Protein AF-A0AAV9J5D5-F1 (afdb_monomer_lite)

Foldseek 3Di:
DDDPDDDDDDPPDPVPVVVCVCPDPPNDDPPDPVCVVVCVVVVVDDDDPDPDPDPDDD

Sequence (58 aa):
MNPRTSFLASPDYNWAEKAKRRKTTGTGRMRSLKLVPRKFKNGFQTGAPKGSRGPASA

Structure (mmCIF, N/CA/C/O backbone):
data_AF-A0AAV9J5D5-F1
#
_entry.id   AF-A0AAV9J5D5-F1
#
loop_
_atom_site.group_PDB
_atom_site.id
_atom_site.type_symbol
_atom_site.label_atom_id
_atom_site.label_alt_id
_atom_site.label_comp_id
_atom_site.label_asym_id
_atom_site.label_entity_id
_atom_site.label_seq_id
_atom_site.pdbx_PDB_ins_code
_atom_site.Cartn_x
_atom_site.Cartn_y
_atom_site.Cartn_z
_atom_site.occupancy
_atom_site.B_iso_or_equiv
_atom_site.auth_seq_id
_atom_site.auth_comp_id
_atom_site.auth_asym_id
_atom_site.auth_atom_id
_atom_site.pdbx_PDB_model_num
ATOM 1 N N . MET A 1 1 ? 38.753 -12.273 8.655 1.00 44.34 1 MET A N 1
ATOM 2 C CA . MET A 1 1 ? 37.316 -12.006 8.876 1.00 44.34 1 MET A CA 1
ATOM 3 C C . MET A 1 1 ? 36.729 -11.409 7.614 1.00 44.34 1 MET A C 1
ATOM 5 O O . MET A 1 1 ? 37.160 -10.337 7.223 1.00 44.34 1 MET A O 1
ATOM 9 N N . ASN A 1 2 ? 35.801 -12.103 6.962 1.00 47.69 2 ASN A N 1
ATOM 10 C CA . ASN A 1 2 ? 35.119 -11.595 5.775 1.00 47.69 2 ASN A CA 1
ATOM 11 C C . ASN A 1 2 ? 33.612 -11.723 6.029 1.00 47.69 2 ASN A C 1
ATOM 13 O O . ASN A 1 2 ? 33.126 -12.858 6.101 1.00 47.69 2 ASN A O 1
ATOM 17 N N . PRO A 1 3 ? 32.863 -10.630 6.248 1.00 53.28 3 PRO A N 1
ATOM 18 C CA . PRO A 1 3 ? 31.436 -10.750 6.460 1.00 53.28 3 PRO A CA 1
ATOM 19 C C . PRO A 1 3 ? 30.772 -11.017 5.107 1.00 53.28 3 PRO A C 1
ATOM 21 O O . PRO A 1 3 ? 30.593 -10.123 4.284 1.00 53.28 3 PRO A O 1
ATOM 24 N N . ARG A 1 4 ? 30.385 -12.277 4.879 1.00 54.06 4 ARG A N 1
ATOM 25 C CA . ARG A 1 4 ? 29.311 -12.590 3.937 1.00 54.06 4 ARG A CA 1
ATOM 26 C C . ARG A 1 4 ? 28.036 -11.916 4.444 1.00 54.06 4 ARG A C 1
ATOM 28 O O . ARG A 1 4 ? 27.353 -12.461 5.306 1.00 54.06 4 ARG A O 1
ATOM 35 N N . THR A 1 5 ? 27.676 -10.781 3.867 1.00 52.28 5 THR A N 1
ATOM 36 C CA . THR A 1 5 ? 26.299 -10.285 3.891 1.00 52.28 5 THR A CA 1
ATOM 37 C C . THR A 1 5 ? 25.815 -10.135 2.457 1.00 52.28 5 THR A C 1
ATOM 39 O O . THR A 1 5 ? 25.836 -9.082 1.833 1.00 52.28 5 THR A O 1
ATOM 42 N N . SER A 1 6 ? 25.368 -11.256 1.907 1.00 53.22 6 SER A N 1
ATOM 43 C CA . SER A 1 6 ? 24.485 -11.286 0.752 1.00 53.22 6 SER A CA 1
ATOM 44 C C . SER A 1 6 ? 23.119 -10.715 1.143 1.00 53.22 6 SER A C 1
ATOM 46 O O . SER A 1 6 ? 22.308 -11.430 1.722 1.00 53.22 6 SER A O 1
ATOM 48 N N . PHE A 1 7 ? 22.842 -9.461 0.783 1.00 49.19 7 PHE A N 1
ATOM 49 C CA . PHE A 1 7 ? 21.477 -8.969 0.591 1.00 49.19 7 PHE A CA 1
ATOM 50 C C . PHE A 1 7 ? 21.422 -8.109 -0.677 1.00 49.19 7 PHE A C 1
ATOM 52 O O . PHE A 1 7 ? 21.757 -6.935 -0.678 1.00 49.19 7 PHE A O 1
ATOM 59 N N . LEU A 1 8 ? 21.011 -8.767 -1.765 1.00 56.38 8 LEU A N 1
ATOM 60 C CA . LEU A 1 8 ? 20.315 -8.220 -2.933 1.00 56.38 8 LEU A CA 1
ATOM 61 C C . LEU A 1 8 ? 20.878 -6.927 -3.541 1.00 56.38 8 LEU A C 1
ATOM 63 O O . LEU A 1 8 ? 20.460 -5.813 -3.241 1.00 56.38 8 LEU A O 1
ATOM 67 N N . ALA A 1 9 ? 21.733 -7.135 -4.539 1.00 59.16 9 ALA A N 1
ATOM 68 C CA . ALA A 1 9 ? 22.104 -6.149 -5.536 1.00 59.16 9 ALA A CA 1
ATOM 69 C C . ALA A 1 9 ? 20.881 -5.422 -6.134 1.00 59.16 9 ALA A C 1
ATOM 71 O O . ALA A 1 9 ? 20.030 -6.031 -6.795 1.00 59.16 9 ALA A O 1
ATOM 72 N N . SER A 1 10 ? 20.863 -4.099 -5.994 1.00 58.06 10 SER A N 1
ATOM 73 C CA . SER A 1 10 ? 20.369 -3.211 -7.042 1.00 58.06 10 SER A CA 1
ATOM 74 C C . SER A 1 10 ? 21.570 -2.411 -7.532 1.00 58.06 10 SER A C 1
ATOM 76 O O . SER A 1 10 ? 22.125 -1.638 -6.762 1.00 58.06 10 SER A O 1
ATOM 78 N N . PRO A 1 11 ? 22.043 -2.628 -8.767 1.00 60.50 11 PRO A N 1
ATOM 79 C CA . PRO A 1 11 ? 23.036 -1.741 -9.340 1.00 60.50 11 PRO A CA 1
ATOM 80 C C . PRO A 1 11 ? 22.368 -0.372 -9.538 1.00 60.50 11 PRO A C 1
ATOM 82 O O . PRO A 1 11 ? 21.455 -0.231 -10.357 1.00 60.50 11 PRO A O 1
ATOM 85 N N . ASP A 1 12 ? 22.768 0.612 -8.731 1.00 59.06 12 ASP A N 1
ATOM 86 C CA . ASP A 1 12 ? 22.242 1.982 -8.707 1.00 59.06 12 ASP A CA 1
ATOM 87 C C . ASP A 1 12 ? 22.692 2.788 -9.924 1.00 59.06 12 ASP A C 1
ATOM 89 O O . ASP A 1 12 ? 23.236 3.883 -9.834 1.00 59.06 12 ASP A O 1
ATOM 93 N N . TYR A 1 13 ? 22.429 2.256 -11.108 1.00 66.44 13 TYR A N 1
ATOM 94 C CA . TYR A 1 13 ? 22.668 2.974 -12.333 1.00 66.44 13 TYR A CA 1
ATOM 95 C C . TYR A 1 13 ? 21.359 3.532 -12.881 1.00 66.44 13 TYR A C 1
ATOM 97 O O . TYR A 1 13 ? 20.359 2.822 -13.034 1.00 66.44 13 TYR A O 1
ATOM 105 N N . ASN A 1 14 ? 21.351 4.832 -13.168 1.00 70.50 14 ASN A N 1
ATOM 106 C CA . ASN A 1 14 ? 20.174 5.536 -13.686 1.00 70.50 14 ASN A CA 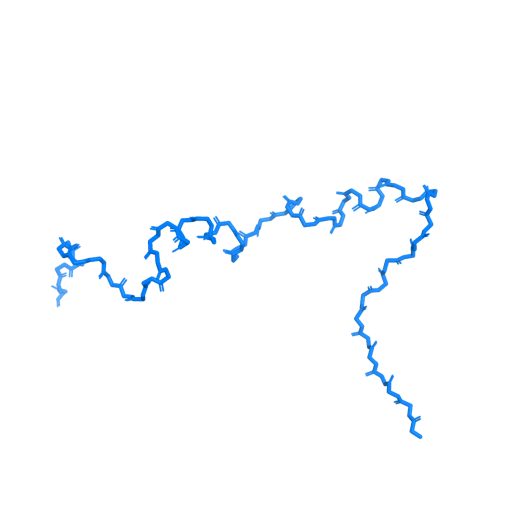1
ATOM 107 C C . ASN A 1 14 ? 19.792 5.105 -15.111 1.00 70.50 14 ASN A C 1
ATOM 109 O O . ASN A 1 14 ? 18.665 5.335 -15.528 1.00 70.50 14 ASN A O 1
ATOM 113 N N . TRP A 1 15 ? 20.662 4.373 -15.813 1.00 76.31 15 TRP A N 1
ATOM 114 C CA . TRP A 1 15 ? 20.345 3.755 -17.105 1.00 76.31 15 TRP A CA 1
ATOM 115 C C . TRP A 1 15 ? 19.395 2.545 -17.007 1.00 76.31 15 TRP A C 1
ATOM 117 O O . TRP A 1 15 ? 18.839 2.113 -18.014 1.00 76.31 15 TRP A O 1
ATOM 127 N N . ALA A 1 16 ? 19.163 1.996 -15.808 1.00 74.19 16 ALA A N 1
ATOM 128 C CA . ALA A 1 16 ? 18.355 0.792 -15.591 1.00 74.19 16 ALA A CA 1
ATOM 129 C C . ALA A 1 16 ? 16.967 1.067 -14.966 1.00 74.19 16 ALA A C 1
ATOM 131 O O . ALA A 1 16 ? 16.434 0.226 -14.235 1.00 74.19 16 ALA A O 1
ATOM 132 N N . GLU A 1 17 ? 16.347 2.222 -15.237 1.00 84.62 17 GLU A N 1
ATOM 133 C CA . GLU A 1 17 ? 15.083 2.665 -14.613 1.00 84.62 17 GL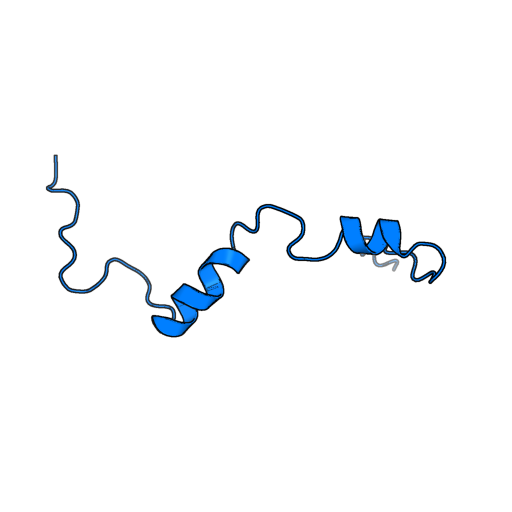U A CA 1
ATOM 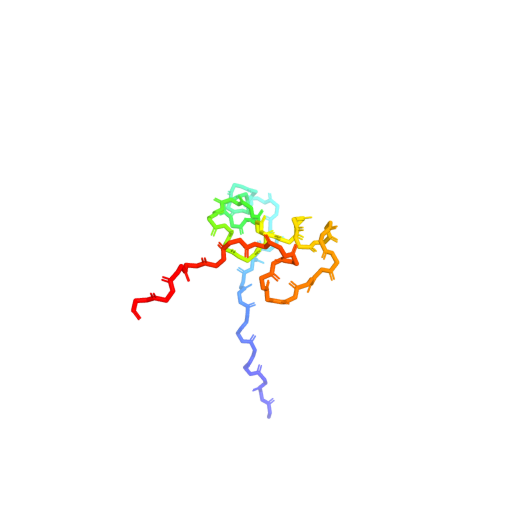134 C C . GLU A 1 17 ? 13.941 1.631 -14.724 1.00 84.62 17 GLU A C 1
ATOM 136 O O . GLU A 1 17 ? 13.231 1.336 -13.757 1.00 84.62 17 GLU A O 1
ATOM 141 N N . LYS A 1 18 ? 13.813 0.980 -15.887 1.00 87.75 18 LYS A N 1
ATOM 142 C CA . LYS A 1 18 ? 12.801 -0.064 -16.126 1.00 87.75 18 LYS A CA 1
ATOM 143 C C . LYS A 1 18 ? 12.991 -1.284 -15.223 1.00 87.75 18 LYS A C 1
ATOM 145 O O . LYS A 1 18 ? 12.008 -1.878 -14.777 1.00 87.75 18 LYS A O 1
ATOM 150 N N . ALA A 1 19 ? 14.238 -1.667 -14.954 1.00 86.56 19 ALA A N 1
ATOM 151 C CA . ALA A 1 19 ? 14.544 -2.782 -14.065 1.00 86.56 19 ALA A CA 1
ATOM 152 C C . ALA A 1 19 ? 14.209 -2.427 -12.609 1.00 86.56 19 ALA A C 1
ATOM 154 O O . ALA A 1 19 ? 13.640 -3.261 -11.904 1.00 86.56 19 ALA A O 1
ATOM 155 N N . LYS A 1 20 ? 14.461 -1.174 -12.200 1.00 85.62 20 LYS A N 1
ATOM 156 C CA . LYS A 1 20 ? 14.065 -0.644 -10.886 1.00 85.62 20 LYS A CA 1
ATOM 157 C C . LYS A 1 20 ? 12.542 -0.720 -10.705 1.00 85.62 20 LYS A C 1
ATOM 159 O O . LYS A 1 20 ? 12.083 -1.383 -9.779 1.00 85.62 20 LYS A O 1
ATOM 164 N N . ARG A 1 21 ? 11.746 -0.203 -11.654 1.00 88.12 21 ARG A N 1
ATOM 165 C CA . ARG A 1 21 ? 10.262 -0.275 -11.626 1.00 88.12 21 ARG A CA 1
ATOM 166 C C . ARG A 1 21 ? 9.691 -1.692 -11.501 1.00 88.12 21 ARG A C 1
ATOM 168 O O . ARG A 1 21 ? 8.613 -1.883 -10.946 1.00 88.12 21 ARG A O 1
ATOM 175 N N . ARG A 1 22 ? 10.383 -2.699 -12.039 1.00 89.19 22 ARG A N 1
ATOM 176 C CA . ARG A 1 22 ? 9.942 -4.102 -11.955 1.00 89.19 22 ARG A CA 1
ATOM 177 C C . ARG A 1 22 ? 10.198 -4.730 -10.586 1.00 89.19 22 ARG A C 1
ATOM 179 O O . ARG A 1 22 ? 9.520 -5.692 -10.242 1.00 89.19 22 ARG A O 1
ATOM 186 N N . LYS A 1 23 ? 11.166 -4.210 -9.831 1.00 85.75 23 LYS A N 1
ATOM 187 C CA . LYS A 1 23 ? 11.593 -4.754 -8.534 1.00 85.75 23 LYS A CA 1
ATOM 188 C C . LYS A 1 23 ? 11.119 -3.930 -7.333 1.00 85.75 23 LYS A C 1
ATOM 190 O O . LYS A 1 23 ? 11.285 -4.381 -6.205 1.00 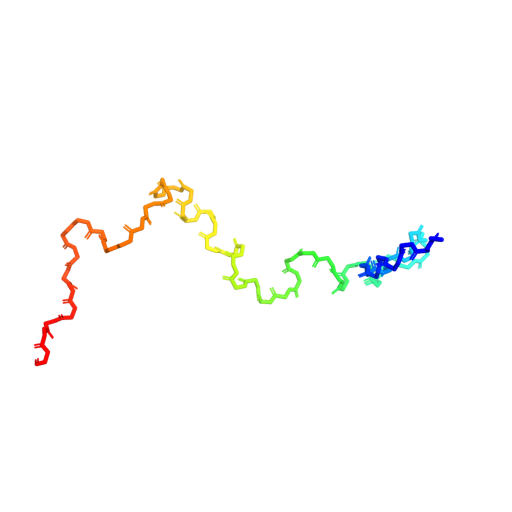85.75 23 LYS A O 1
ATOM 195 N N . THR A 1 24 ? 10.542 -2.748 -7.551 1.00 87.75 24 THR A N 1
ATOM 196 C CA . THR A 1 24 ? 10.058 -1.871 -6.476 1.00 87.75 24 THR A CA 1
ATOM 197 C C . THR A 1 24 ? 8.960 -2.521 -5.633 1.00 87.75 24 THR A C 1
ATOM 199 O O . THR A 1 24 ? 8.170 -3.343 -6.104 1.00 87.75 24 THR A O 1
ATOM 202 N N . THR A 1 25 ? 8.876 -2.122 -4.366 1.00 89.94 25 THR A N 1
ATOM 203 C CA . THR A 1 25 ? 7.792 -2.524 -3.465 1.00 89.94 25 THR A CA 1
ATOM 204 C C . THR A 1 25 ? 6.436 -2.127 -4.053 1.00 89.94 25 THR A C 1
ATOM 206 O O . THR A 1 25 ? 6.275 -1.029 -4.574 1.00 89.94 25 THR A O 1
ATOM 209 N N . GLY A 1 26 ? 5.446 -3.016 -3.962 1.00 89.56 26 GLY A N 1
ATOM 210 C CA . GLY A 1 26 ? 4.092 -2.767 -4.471 1.00 89.56 26 GLY A CA 1
ATOM 211 C C . GLY A 1 26 ? 3.808 -3.316 -5.872 1.00 89.56 26 GLY A C 1
ATOM 212 O O . GLY A 1 26 ? 2.641 -3.500 -6.201 1.00 89.56 26 GLY A O 1
ATOM 213 N N . THR A 1 27 ? 4.824 -3.692 -6.658 1.00 88.00 27 THR A N 1
ATOM 214 C CA . THR A 1 27 ? 4.642 -4.257 -8.015 1.00 88.00 27 THR A CA 1
ATOM 215 C C . THR A 1 27 ? 4.237 -5.745 -8.015 1.00 88.00 27 THR A C 1
ATOM 217 O O . THR A 1 27 ? 4.030 -6.340 -9.070 1.00 88.00 27 THR A O 1
ATOM 220 N N . GLY A 1 28 ? 4.106 -6.364 -6.834 1.00 89.50 28 GLY A N 1
ATOM 221 C CA . GLY A 1 28 ? 3.727 -7.767 -6.648 1.00 89.50 28 GLY A CA 1
ATOM 222 C C . GLY A 1 28 ? 2.679 -7.974 -5.551 1.00 89.50 28 GLY A C 1
ATOM 223 O O . GLY A 1 28 ? 2.192 -7.036 -4.918 1.00 89.50 28 GLY A O 1
ATOM 224 N N . ARG A 1 29 ? 2.319 -9.235 -5.289 1.00 89.62 29 ARG A N 1
ATOM 225 C CA . ARG 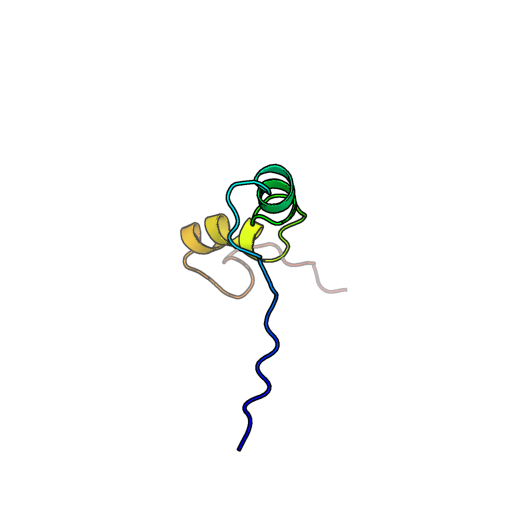A 1 29 ? 1.283 -9.589 -4.306 1.00 89.62 29 ARG A CA 1
ATOM 226 C C . ARG A 1 29 ? 1.810 -9.432 -2.873 1.00 89.62 29 ARG A C 1
ATOM 228 O O . ARG A 1 29 ? 2.278 -10.390 -2.266 1.00 89.62 29 ARG A O 1
ATOM 235 N N . MET A 1 30 ? 1.713 -8.220 -2.325 1.00 93.38 30 MET A N 1
ATOM 236 C CA . MET A 1 30 ? 2.106 -7.902 -0.947 1.00 93.38 30 MET A CA 1
ATOM 237 C C . MET A 1 30 ? 1.249 -8.670 0.070 1.00 93.38 30 MET A C 1
ATOM 239 O O . MET A 1 30 ? 0.136 -8.257 0.390 1.00 93.38 30 MET A O 1
ATOM 243 N N . ARG A 1 31 ? 1.755 -9.789 0.598 1.00 88.69 31 ARG A N 1
ATOM 244 C CA . ARG A 1 31 ? 1.032 -10.589 1.606 1.00 88.69 31 ARG A CA 1
ATOM 245 C C . ARG A 1 31 ? 0.937 -9.880 2.952 1.00 88.69 31 ARG A C 1
ATOM 247 O O . ARG A 1 31 ? -0.141 -9.839 3.534 1.00 88.69 31 ARG A O 1
ATOM 254 N N . SER A 1 32 ? 2.031 -9.268 3.392 1.00 87.88 32 SER A N 1
ATOM 255 C CA . SER A 1 32 ? 2.107 -8.618 4.703 1.00 87.88 32 SER A CA 1
ATOM 256 C C . SER A 1 32 ? 1.689 -7.149 4.637 1.00 87.88 32 SER A C 1
ATOM 258 O O . SER A 1 32 ? 0.750 -6.736 5.314 1.00 87.88 32 SER A O 1
ATOM 260 N N . LEU A 1 33 ? 2.335 -6.367 3.765 1.00 91.50 33 LEU A N 1
ATOM 261 C CA . LEU A 1 33 ? 2.164 -4.909 3.708 1.00 91.50 33 LEU A CA 1
ATOM 262 C C . LEU A 1 33 ? 0.746 -4.471 3.320 1.00 91.50 33 LEU A C 1
ATOM 264 O O . LEU A 1 33 ? 0.266 -3.457 3.816 1.00 91.50 33 LEU A O 1
ATOM 268 N N . LYS A 1 34 ? 0.022 -5.267 2.521 1.00 91.50 34 LYS A N 1
ATOM 269 C CA . LYS A 1 34 ? -1.365 -4.960 2.130 1.00 91.50 34 LYS A CA 1
ATOM 270 C C . LYS A 1 34 ? -2.305 -4.815 3.332 1.00 91.50 34 LYS A C 1
ATOM 272 O O . LYS A 1 34 ? -3.268 -4.058 3.269 1.00 91.50 34 LYS A O 1
ATOM 277 N N . LEU A 1 35 ? -2.051 -5.547 4.417 1.00 91.50 35 LEU A N 1
ATOM 278 C CA . LEU A 1 35 ? -2.910 -5.546 5.603 1.00 91.50 35 LEU A CA 1
ATOM 279 C C . LEU A 1 35 ? -2.527 -4.462 6.615 1.00 91.50 35 LEU A C 1
ATOM 281 O O . LEU A 1 35 ? -3.322 -4.170 7.507 1.00 91.50 35 LEU A O 1
ATOM 285 N N . VAL A 1 36 ? -1.343 -3.859 6.486 1.00 92.12 36 VAL A N 1
ATOM 286 C CA . VAL A 1 36 ? -0.816 -2.885 7.452 1.00 92.12 36 VAL A CA 1
ATOM 287 C C . VAL A 1 36 ? -1.733 -1.667 7.616 1.00 92.12 36 VAL A C 1
ATOM 289 O O . VAL A 1 36 ? -2.046 -1.359 8.763 1.00 92.12 36 VAL A O 1
ATOM 292 N N . PRO A 1 37 ? -2.280 -1.035 6.555 1.00 92.31 37 PRO A N 1
ATOM 293 C CA . PRO A 1 37 ? -3.177 0.114 6.723 1.00 92.31 37 PRO A CA 1
ATOM 294 C C . PRO A 1 37 ? -4.446 -0.220 7.517 1.00 92.31 37 PRO A C 1
ATOM 296 O O . PRO A 1 37 ? -4.919 0.578 8.322 1.00 92.31 37 PRO A O 1
ATOM 299 N N . ARG A 1 38 ? -4.991 -1.428 7.322 1.00 90.44 38 ARG A N 1
ATOM 300 C CA . ARG A 1 38 ? -6.154 -1.914 8.075 1.00 90.44 38 ARG A CA 1
ATOM 301 C C . ARG A 1 38 ? -5.786 -2.220 9.528 1.00 90.44 38 ARG A C 1
ATOM 303 O O . ARG A 1 38 ? -6.531 -1.852 10.426 1.00 90.44 38 ARG A O 1
ATOM 310 N N . LYS A 1 39 ? -4.645 -2.875 9.767 1.00 89.94 39 LYS A N 1
ATOM 311 C CA . LYS A 1 39 ? -4.154 -3.156 11.126 1.00 89.94 39 LYS A CA 1
ATOM 312 C C . LYS A 1 39 ? -3.870 -1.872 11.902 1.00 89.94 39 LYS A C 1
ATOM 314 O O . LYS A 1 39 ? -4.204 -1.818 13.076 1.00 89.94 39 LYS A O 1
ATOM 319 N N . PHE A 1 40 ? -3.336 -0.848 11.240 1.00 91.50 40 PHE A N 1
ATOM 320 C CA . PHE A 1 40 ? -3.071 0.457 11.840 1.00 91.50 40 PHE A CA 1
ATOM 321 C C . PHE A 1 40 ? -4.357 1.122 12.343 1.00 91.50 40 PHE A C 1
ATOM 323 O O . PHE A 1 40 ? -4.433 1.504 13.506 1.00 91.50 40 PHE A O 1
ATOM 330 N N . LYS A 1 41 ? -5.410 1.161 11.512 1.00 89.75 41 LYS A N 1
ATOM 331 C CA . LYS A 1 41 ? -6.736 1.667 11.919 1.00 89.75 41 LYS A CA 1
ATOM 332 C C . LYS A 1 41 ? -7.348 0.881 13.083 1.00 89.75 41 LYS A C 1
ATOM 334 O O . LYS A 1 41 ? -8.065 1.450 13.893 1.00 89.75 41 LYS A O 1
ATOM 339 N N . ASN A 1 42 ? -7.037 -0.410 13.174 1.00 88.06 42 ASN A N 1
ATOM 340 C CA . ASN A 1 42 ? -7.523 -1.300 14.226 1.00 88.06 42 ASN A CA 1
ATOM 341 C C . ASN A 1 42 ? -6.567 -1.387 15.434 1.00 88.06 42 ASN A C 1
ATOM 343 O O . ASN A 1 42 ? -6.714 -2.293 16.250 1.00 88.06 42 ASN A O 1
ATOM 347 N N . GLY A 1 43 ? -5.552 -0.520 15.535 1.00 89.50 43 GLY A N 1
ATOM 348 C CA . GLY A 1 43 ? -4.623 -0.494 16.672 1.00 89.50 43 GLY A CA 1
ATOM 349 C C . GLY A 1 43 ? -3.785 -1.766 16.843 1.00 89.50 43 GLY A C 1
ATOM 350 O O . GLY A 1 43 ? -3.432 -2.116 17.961 1.00 89.50 43 GLY A O 1
ATOM 351 N N . PHE A 1 44 ? -3.503 -2.488 15.753 1.00 88.62 44 PHE A N 1
ATOM 352 C CA . PHE A 1 44 ? -2.732 -3.740 15.750 1.00 88.62 44 PHE A CA 1
ATOM 353 C C . PHE A 1 44 ? -3.273 -4.836 16.684 1.00 88.62 44 PHE A C 1
ATOM 355 O O . PHE A 1 44 ? -2.523 -5.709 17.116 1.00 88.62 44 PHE A O 1
ATOM 362 N N . GLN A 1 45 ? -4.583 -4.831 16.944 1.00 85.31 45 GLN A N 1
ATOM 363 C CA . GLN A 1 45 ? -5.248 -5.850 17.752 1.00 85.31 45 GLN A CA 1
ATOM 364 C C . GLN A 1 45 ? -4.983 -7.270 17.227 1.00 85.31 45 GLN A C 1
ATOM 366 O O . GLN A 1 45 ? -5.071 -7.545 16.024 1.00 85.31 45 GLN A O 1
ATOM 371 N N . THR A 1 46 ? -4.677 -8.172 18.156 1.00 81.25 46 THR A N 1
ATOM 372 C CA . THR A 1 46 ? -4.525 -9.608 17.925 1.00 81.25 46 THR A CA 1
ATOM 373 C C . THR A 1 46 ? -5.774 -10.337 18.427 1.00 81.25 46 THR A C 1
ATOM 375 O O . THR A 1 46 ? -6.358 -9.965 19.441 1.00 81.25 46 THR A O 1
ATOM 378 N N . GLY A 1 47 ? -6.214 -11.368 17.701 1.00 79.62 47 GLY A N 1
ATOM 379 C CA . GLY A 1 47 ? -7.439 -12.108 18.021 1.00 79.62 47 GLY A CA 1
ATOM 380 C C . GLY A 1 47 ? -8.686 -11.616 17.279 1.00 79.62 47 GLY A C 1
ATOM 381 O O . GLY A 1 47 ? -8.619 -10.778 16.376 1.00 79.62 47 GLY A O 1
ATOM 382 N N . ALA A 1 48 ? -9.829 -12.213 17.610 1.00 75.06 48 ALA A N 1
ATOM 383 C CA . ALA A 1 48 ? -11.102 -11.902 16.974 1.00 75.06 48 ALA A CA 1
ATOM 384 C C . ALA A 1 48 ? -11.688 -10.596 17.549 1.00 75.06 48 ALA A C 1
ATOM 386 O O . ALA A 1 48 ? -11.553 -10.345 18.749 1.00 75.06 48 ALA A O 1
ATOM 387 N N . PRO A 1 49 ? -12.338 -9.746 16.731 1.00 72.31 49 PRO A N 1
ATOM 388 C CA . PRO A 1 49 ? -12.937 -8.520 17.237 1.00 72.31 49 PRO A CA 1
ATOM 389 C C . PRO A 1 49 ? -14.039 -8.845 18.250 1.00 72.31 49 PRO A C 1
ATOM 391 O O . PRO A 1 49 ? -14.763 -9.838 18.106 1.00 72.31 49 PRO A O 1
ATOM 394 N N . LYS A 1 50 ? -14.164 -7.995 19.275 1.00 65.00 50 LYS A N 1
ATOM 395 C CA . LYS A 1 50 ? -15.167 -8.119 20.341 1.00 65.00 50 LYS A CA 1
ATOM 396 C 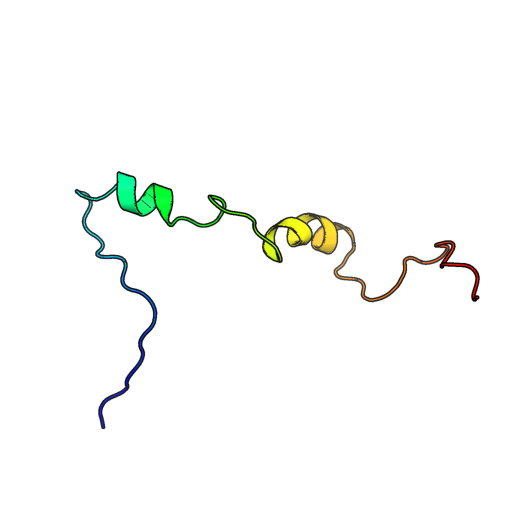C . LYS A 1 50 ? -16.565 -8.162 19.702 1.00 65.00 50 LYS A C 1
ATOM 398 O O . LYS A 1 50 ? -16.963 -7.204 19.049 1.00 65.00 50 LYS A O 1
ATOM 403 N N . GLY A 1 51 ? -17.268 -9.288 19.836 1.00 67.06 51 GLY A N 1
ATOM 404 C CA . GLY A 1 51 ? -18.597 -9.500 19.240 1.00 67.06 51 GLY A CA 1
ATOM 405 C C . GLY A 1 51 ? -18.616 -10.156 17.854 1.00 67.06 51 GLY A C 1
ATOM 406 O O . GLY A 1 51 ? -19.684 -10.268 17.255 1.00 67.06 51 GLY A O 1
ATOM 407 N N . SER A 1 52 ? -17.476 -10.618 17.327 1.00 67.94 52 SER A N 1
ATOM 408 C CA . SER A 1 52 ? -17.505 -11.497 16.151 1.00 67.94 52 SER A CA 1
ATOM 409 C C . SER A 1 52 ? -18.215 -12.808 16.482 1.00 67.94 52 SER A C 1
ATOM 411 O O . SER A 1 52 ? -17.881 -13.484 17.453 1.00 67.94 52 SER A O 1
ATOM 413 N N . ARG A 1 53 ? -19.187 -13.187 15.642 1.00 68.81 53 ARG A N 1
ATOM 414 C CA . ARG A 1 53 ? -19.651 -14.572 15.561 1.00 68.81 53 ARG A CA 1
ATOM 415 C C . ARG A 1 53 ? -18.465 -15.394 15.057 1.00 68.81 53 ARG A C 1
ATOM 417 O O . ARG A 1 53 ? -18.181 -15.402 13.862 1.00 68.81 53 ARG A O 1
ATOM 424 N N . GLY A 1 54 ? -17.719 -16.000 15.980 1.00 68.75 54 GLY A N 1
ATOM 425 C CA . GLY A 1 54 ? -16.778 -17.063 15.637 1.00 68.75 54 GLY A CA 1
ATOM 426 C C . GLY A 1 54 ? -17.522 -18.207 14.936 1.00 68.75 54 GLY A C 1
ATOM 427 O O . GLY A 1 54 ? -18.755 -18.263 15.025 1.00 68.75 54 GLY A O 1
ATOM 428 N N . PRO A 1 55 ? -16.822 -19.107 14.220 1.00 63.44 55 PRO A N 1
ATOM 429 C CA . PRO A 1 55 ? -17.472 -20.318 13.739 1.00 63.44 55 PRO A CA 1
ATOM 430 C C . PRO A 1 55 ? -18.099 -21.011 14.950 1.00 63.44 55 PRO A C 1
ATOM 432 O O . PRO A 1 55 ? -17.421 -21.208 15.959 1.00 63.44 55 PRO A O 1
ATOM 435 N N . ALA A 1 56 ? -19.400 -21.304 14.872 1.00 60.34 56 ALA A N 1
ATOM 436 C CA . ALA A 1 56 ? -20.018 -22.211 15.824 1.00 60.34 56 ALA A CA 1
ATOM 437 C C . ALA A 1 56 ? -19.163 -23.480 15.816 1.00 60.34 56 ALA A C 1
ATOM 439 O O . ALA A 1 56 ? -18.891 -24.023 14.743 1.00 60.34 56 ALA A O 1
ATOM 440 N N . SER A 1 57 ? -18.648 -23.847 16.986 1.00 54.41 57 SER A N 1
ATOM 441 C CA . SER A 1 57 ? -17.892 -25.072 17.203 1.00 54.41 57 SER A CA 1
ATOM 442 C C . SER A 1 57 ? -18.590 -26.226 16.482 1.00 54.41 57 SER A C 1
ATOM 444 O O . SER A 1 57 ? -19.810 -26.356 16.607 1.00 54.41 57 SER A O 1
ATOM 446 N N . ALA A 1 58 ? -17.829 -27.001 15.708 1.00 51.81 58 ALA A N 1
ATOM 447 C CA . ALA A 1 58 ? -18.280 -28.314 15.257 1.00 51.81 58 ALA A CA 1
ATOM 448 C C . ALA A 1 58 ? -18.432 -29.251 16.461 1.00 51.81 58 ALA A C 1
ATOM 450 O O . ALA A 1 58 ? -17.635 -29.089 17.418 1.00 51.81 58 ALA A O 1
#

Organism: NCBI:txid1507867

Secondary structure (DSSP, 8-state):
-------------GGGHHHHHHHSTTSS--TTGGGHHHHHHTTT--SS-TT--PPP--

pLDDT: mean 75.77, std 15.11, range [44.34, 93.38]

InterPro domains:
  IPR011331 Large ribosomal subunit protein eL37/eL43 [G3DSA:2.20.25.30] (5-53)

Radius of gyration: 20.41 Å; chains: 1; bounding box: 57×34×37 Å